Protein AF-A0A1G7S0C0-F1 (afdb_monomer_lite)

Foldseek 3Di:
DDDDPDDPDPPPPPCDPVNVCVVVVNPPPPDPDPPPPPCPPPPPDPDDPDDDDDDDDDDDDDDDDWPPPDDPDDDIDDDDDDDDDDDDDDDDD

Organism: NCBI:txid60549

Secondary structure (DSSP, 8-state):
----------------HHHHHHHTT---TTS----PPPGGG-----S-------------------STT-SS---------------------

Radius of gyration: 49.3 Å; chains: 1; bounding box: 76×21×149 Å

Sequence (93 aa):
MNTLMITDLPITEELDRKTMRAVHGGLTAGAPMPQLPSLSQFKFGDGTTVSASQLINQGLSIDNVNGMDTAFATGVSSTITPHQSANNSITLI

Structure (mmCIF, N/CA/C/O backbone):
data_AF-A0A1G7S0C0-F1
#
_entry.id   AF-A0A1G7S0C0-F1
#
loop_
_atom_site.group_PDB
_atom_site.id
_atom_site.type_symbol
_atom_site.label_atom_id
_atom_site.label_alt_id
_atom_site.label_comp_id
_atom_site.label_asym_id
_atom_site.label_entity_id
_atom_site.label_seq_id
_atom_site.pdbx_PDB_ins_code
_atom_site.Cartn_x
_atom_site.Cartn_y
_atom_site.Cartn_z
_atom_site.occupancy
_atom_site.B_iso_or_equiv
_atom_site.auth_seq_id
_atom_site.auth_comp_id
_atom_site.auth_asym_id
_atom_site.auth_atom_id
_atom_site.pdbx_PDB_model_num
ATOM 1 N N . MET A 1 1 ? 40.160 1.691 -116.004 1.00 44.03 1 MET A N 1
ATOM 2 C CA . MET A 1 1 ? 40.330 1.071 -114.673 1.00 44.03 1 MET A CA 1
ATOM 3 C C . MET A 1 1 ? 41.173 2.011 -113.835 1.00 44.03 1 MET A C 1
ATOM 5 O O . MET A 1 1 ? 42.326 2.204 -114.187 1.00 44.03 1 MET A O 1
ATOM 9 N N . ASN A 1 2 ? 40.606 2.616 -112.790 1.00 53.44 2 ASN A N 1
ATOM 10 C CA . ASN A 1 2 ? 41.391 3.341 -111.791 1.00 53.44 2 ASN A CA 1
ATOM 11 C C . ASN A 1 2 ? 41.552 2.431 -110.576 1.00 53.44 2 ASN A C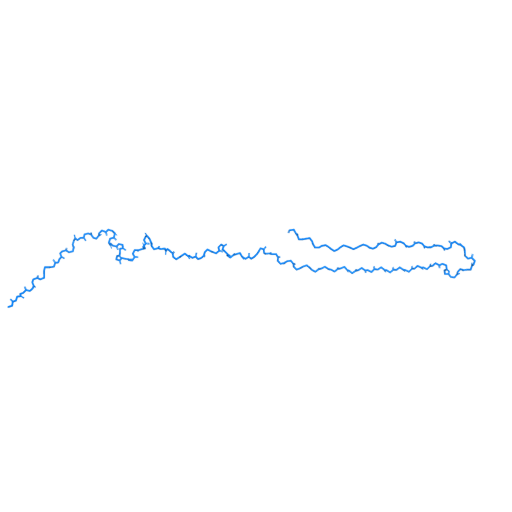 1
ATOM 13 O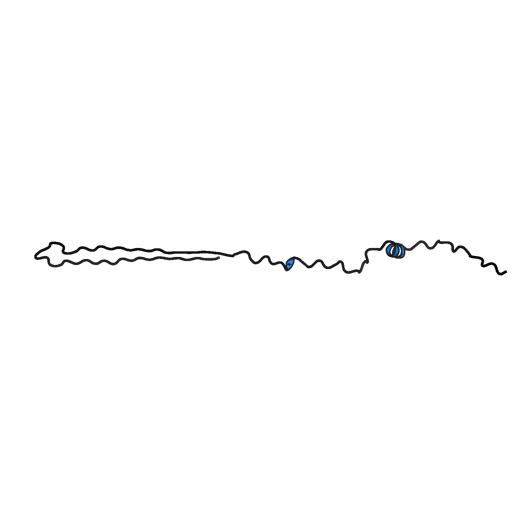 O . ASN A 1 2 ? 40.570 2.104 -109.913 1.00 53.44 2 ASN A O 1
ATOM 17 N N . THR A 1 3 ? 42.782 1.999 -110.328 1.00 60.19 3 THR A N 1
ATOM 18 C CA . THR A 1 3 ? 43.154 1.255 -109.126 1.00 60.19 3 THR A CA 1
ATOM 19 C C . THR A 1 3 ? 43.125 2.206 -107.934 1.00 60.19 3 THR A C 1
ATOM 21 O O . THR A 1 3 ? 43.837 3.208 -107.923 1.00 60.19 3 THR A O 1
ATOM 24 N N . LEU A 1 4 ? 42.300 1.898 -106.932 1.00 62.53 4 LEU A N 1
ATOM 25 C CA . LEU A 1 4 ? 42.369 2.529 -105.616 1.00 62.53 4 LEU A CA 1
ATOM 26 C C . LEU A 1 4 ? 43.584 1.945 -104.894 1.00 62.53 4 LEU A C 1
ATOM 28 O O . LEU A 1 4 ? 43.572 0.788 -104.481 1.00 62.53 4 LEU A O 1
ATOM 32 N N . MET A 1 5 ? 44.653 2.727 -104.786 1.00 66.62 5 MET A N 1
ATOM 33 C CA . MET A 1 5 ? 45.802 2.362 -103.967 1.00 66.62 5 MET A CA 1
ATOM 34 C C . MET A 1 5 ? 45.446 2.653 -102.509 1.00 66.62 5 MET A C 1
ATOM 36 O O . MET A 1 5 ? 45.434 3.806 -102.087 1.00 66.62 5 MET A O 1
ATOM 40 N N . ILE A 1 6 ? 45.099 1.610 -101.754 1.00 66.06 6 ILE A N 1
ATOM 41 C CA . ILE A 1 6 ? 44.920 1.720 -100.307 1.00 66.06 6 ILE A CA 1
ATOM 42 C C . ILE A 1 6 ? 46.324 1.734 -99.706 1.00 66.06 6 ILE A C 1
ATOM 44 O O . ILE A 1 6 ? 47.004 0.712 -99.665 1.00 66.06 6 ILE A O 1
ATOM 48 N N . THR A 1 7 ? 46.787 2.913 -99.304 1.00 62.38 7 THR A N 1
ATOM 49 C CA . THR A 1 7 ? 47.954 3.032 -98.435 1.00 62.38 7 THR A CA 1
ATOM 50 C C . THR A 1 7 ? 47.557 2.504 -97.067 1.00 62.38 7 THR A C 1
ATOM 52 O O . THR A 1 7 ? 46.679 3.078 -96.424 1.00 62.38 7 THR A O 1
ATOM 55 N N . ASP A 1 8 ? 48.176 1.407 -96.646 1.00 61.12 8 ASP A N 1
ATOM 56 C CA . ASP A 1 8 ? 48.043 0.917 -95.280 1.00 61.12 8 ASP A CA 1
ATOM 57 C C . ASP A 1 8 ? 48.593 2.010 -94.354 1.00 61.12 8 ASP A C 1
ATOM 59 O O . ASP A 1 8 ? 49.748 2.426 -94.484 1.00 61.12 8 ASP A O 1
ATOM 63 N N . LEU A 1 9 ? 47.730 2.577 -93.511 1.00 61.66 9 LEU A N 1
ATOM 64 C CA . LEU A 1 9 ? 48.113 3.665 -92.619 1.00 61.66 9 LEU A CA 1
ATOM 65 C C . LEU A 1 9 ? 49.022 3.054 -91.542 1.00 61.66 9 LEU A C 1
ATOM 67 O O . LEU A 1 9 ? 48.549 2.177 -90.816 1.00 61.66 9 LEU A O 1
ATOM 71 N N . PRO A 1 10 ? 50.306 3.448 -91.417 1.00 59.34 10 PRO A N 1
ATOM 72 C CA . PRO A 1 10 ? 51.160 2.879 -90.387 1.00 59.34 10 PRO A CA 1
ATOM 73 C C . PRO A 1 10 ? 50.584 3.262 -89.022 1.00 59.34 10 PRO A C 1
ATOM 75 O O . PRO A 1 10 ? 50.615 4.425 -88.618 1.00 59.34 10 PRO A O 1
ATOM 78 N N . ILE A 1 11 ? 50.020 2.275 -88.323 1.00 60.12 11 ILE A N 1
ATOM 79 C CA . ILE A 1 11 ? 49.599 2.393 -86.927 1.00 60.12 11 ILE A CA 1
ATOM 80 C C . ILE A 1 11 ? 50.876 2.503 -86.095 1.00 60.12 11 ILE A C 1
ATOM 82 O O . ILE A 1 11 ? 51.419 1.515 -85.608 1.00 60.12 11 ILE A O 1
ATOM 86 N N . THR A 1 12 ? 51.388 3.720 -85.974 1.00 57.91 12 THR A N 1
ATOM 87 C CA . THR A 1 12 ? 52.434 4.083 -85.014 1.00 57.91 12 THR A CA 1
ATOM 88 C C . THR A 1 12 ? 52.119 5.434 -84.381 1.00 57.91 12 THR A C 1
ATOM 90 O O . THR A 1 12 ? 53.002 6.265 -84.201 1.00 57.91 12 THR A O 1
ATOM 93 N N . GLU A 1 13 ? 50.854 5.673 -84.037 1.00 61.53 13 GLU A N 1
ATOM 94 C CA . GLU A 1 13 ? 50.580 6.532 -82.890 1.00 61.53 13 GLU A CA 1
ATOM 95 C C . GLU A 1 13 ? 50.693 5.636 -81.660 1.00 61.53 13 GLU A C 1
ATOM 97 O O . GLU A 1 13 ? 49.880 4.729 -81.465 1.00 61.53 13 GLU A O 1
ATOM 102 N N . GLU A 1 14 ? 51.738 5.844 -80.852 1.00 61.81 14 GLU A N 1
ATOM 103 C CA . GLU A 1 14 ? 51.713 5.391 -79.465 1.00 61.81 14 GLU A CA 1
ATOM 104 C C . GLU A 1 14 ? 50.403 5.905 -78.874 1.00 61.81 14 GLU A C 1
ATOM 106 O O . GLU A 1 14 ? 50.226 7.114 -78.706 1.00 61.81 14 GLU A O 1
ATOM 111 N N . LEU A 1 15 ? 49.445 5.006 -78.630 1.00 63.59 15 LEU A N 1
ATOM 112 C CA . LEU A 1 15 ? 48.217 5.411 -77.974 1.00 63.59 15 LEU A CA 1
ATOM 113 C C . LEU A 1 15 ? 48.604 5.980 -76.609 1.00 63.59 15 LEU A C 1
ATOM 115 O O . LEU A 1 15 ? 49.013 5.243 -75.708 1.00 63.59 15 LEU A O 1
ATOM 119 N N . ASP A 1 16 ? 48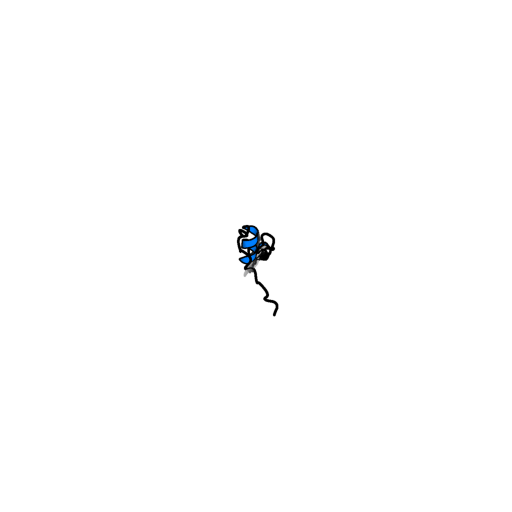.468 7.300 -76.471 1.00 71.75 16 ASP A N 1
ATOM 120 C CA . ASP A 1 16 ? 48.613 7.997 -75.203 1.00 71.75 16 ASP A CA 1
ATOM 121 C C . ASP A 1 16 ? 47.800 7.252 -74.135 1.00 71.75 16 ASP A C 1
ATOM 123 O O . ASP A 1 16 ? 46.680 6.779 -74.357 1.00 71.75 16 ASP A O 1
ATOM 127 N N . ARG A 1 17 ? 48.349 7.136 -72.927 1.00 67.88 17 ARG A N 1
ATOM 128 C CA . ARG A 1 17 ? 47.718 6.418 -71.812 1.00 67.88 17 ARG A CA 1
ATOM 129 C C . ARG A 1 17 ? 46.267 6.866 -71.601 1.00 67.88 17 ARG A C 1
ATOM 131 O O . ARG A 1 17 ? 45.427 6.083 -71.155 1.00 67.88 17 ARG A O 1
ATOM 138 N N . LYS A 1 18 ? 45.962 8.126 -71.919 1.00 67.38 18 LYS A N 1
ATOM 139 C CA . LYS A 1 18 ? 44.614 8.695 -71.871 1.00 67.38 18 LYS A CA 1
ATOM 140 C C . LYS A 1 18 ? 43.647 8.057 -72.874 1.00 67.38 18 LYS A C 1
ATOM 142 O O . LYS A 1 18 ? 42.507 7.790 -72.497 1.00 67.38 18 LYS A O 1
ATOM 147 N N . THR A 1 19 ? 44.074 7.785 -74.104 1.00 68.75 19 THR A N 1
ATOM 148 C CA . THR A 1 19 ? 43.227 7.160 -75.132 1.00 68.75 19 THR A CA 1
ATOM 149 C C . THR A 1 19 ? 43.047 5.665 -74.870 1.00 68.75 19 THR A C 1
ATOM 151 O O . THR A 1 19 ? 41.923 5.175 -74.966 1.00 68.75 19 THR A O 1
ATOM 154 N N . MET A 1 20 ? 44.074 4.961 -74.374 1.00 70.94 20 MET A N 1
ATOM 155 C CA . MET A 1 20 ? 43.937 3.561 -73.919 1.00 70.94 20 MET A CA 1
ATOM 156 C C . MET A 1 20 ? 42.911 3.397 -72.784 1.00 70.94 20 MET A C 1
ATOM 158 O O . MET A 1 20 ? 42.167 2.416 -72.744 1.00 70.94 20 MET A O 1
ATOM 162 N N . ARG A 1 21 ? 42.817 4.375 -71.869 1.00 66.44 21 ARG A N 1
ATOM 163 C CA . ARG A 1 21 ? 41.790 4.370 -70.810 1.00 66.44 21 ARG A CA 1
ATOM 164 C C . ARG A 1 21 ? 40.372 4.496 -71.366 1.00 66.44 21 ARG A C 1
ATOM 166 O O . ARG A 1 21 ? 39.462 3.945 -70.760 1.00 66.44 21 ARG A O 1
ATOM 173 N N . ALA A 1 22 ? 40.165 5.188 -72.484 1.00 65.81 22 ALA A N 1
ATOM 174 C CA . ALA A 1 22 ? 38.840 5.303 -73.092 1.00 65.81 22 ALA A CA 1
ATOM 175 C C . ALA A 1 22 ? 38.371 3.970 -73.703 1.00 65.81 22 ALA A C 1
ATOM 177 O O . ALA A 1 22 ? 37.202 3.617 -73.572 1.00 65.81 22 ALA A O 1
ATOM 178 N N . VAL A 1 23 ? 39.288 3.206 -74.307 1.00 66.31 23 VAL A N 1
ATOM 179 C CA . VAL A 1 23 ? 38.979 1.923 -74.961 1.00 66.31 23 VAL A CA 1
ATOM 180 C C . VAL A 1 23 ? 38.639 0.826 -73.946 1.00 66.31 23 VAL A C 1
ATOM 182 O O . VAL A 1 23 ? 37.699 0.067 -74.156 1.00 66.31 23 VAL A O 1
ATOM 185 N N . HIS A 1 24 ? 39.348 0.756 -72.815 1.00 62.81 24 HIS A N 1
ATOM 186 C CA . HIS A 1 24 ? 39.121 -0.279 -71.794 1.00 62.81 24 HIS A CA 1
ATOM 187 C C . HIS A 1 24 ? 38.002 0.047 -70.790 1.00 62.81 24 HIS A C 1
ATOM 189 O O . HIS A 1 24 ? 37.963 -0.537 -69.709 1.00 62.81 24 HIS A O 1
ATOM 195 N N . GLY A 1 25 ? 37.094 0.977 -71.113 1.00 60.72 25 GLY A N 1
ATOM 196 C CA . GLY A 1 25 ? 36.022 1.366 -70.193 1.00 60.72 25 GLY A CA 1
ATOM 197 C C . GLY A 1 25 ? 36.593 1.933 -68.897 1.00 60.72 25 GLY A C 1
ATOM 198 O O . GLY A 1 25 ? 36.222 1.510 -67.802 1.00 60.72 25 GLY A O 1
ATOM 199 N N . GLY A 1 26 ? 37.565 2.841 -69.023 1.00 59.41 26 GLY A N 1
ATOM 200 C CA . GLY A 1 26 ? 38.200 3.490 -67.893 1.00 59.41 26 GLY A CA 1
ATOM 201 C C . GLY A 1 26 ? 37.131 4.011 -66.954 1.00 59.41 26 GLY A C 1
ATOM 202 O O . GLY A 1 26 ? 36.257 4.756 -67.391 1.00 59.41 26 GLY A O 1
ATOM 203 N N . LEU A 1 27 ? 37.227 3.601 -65.684 1.00 59.53 27 LEU A N 1
ATOM 204 C CA . LEU A 1 27 ? 36.509 4.199 -64.565 1.00 59.53 27 LEU A CA 1
ATOM 205 C C . LEU A 1 27 ? 36.527 5.702 -64.795 1.00 59.53 27 LEU A C 1
ATOM 207 O O . LEU A 1 27 ? 37.568 6.353 -64.664 1.00 59.53 27 LEU A O 1
ATOM 211 N N . THR A 1 28 ? 35.397 6.208 -65.264 1.00 55.47 28 THR A N 1
ATOM 212 C CA . THR A 1 28 ? 35.142 7.610 -65.529 1.00 55.47 28 THR A CA 1
ATOM 213 C C . THR A 1 28 ? 35.530 8.332 -64.256 1.00 55.47 28 THR A C 1
ATOM 215 O O . THR A 1 28 ? 34.824 8.232 -63.253 1.00 55.47 28 THR A O 1
ATOM 218 N N . ALA A 1 29 ? 36.689 8.991 -64.274 1.00 53.31 29 ALA A N 1
ATOM 219 C CA . ALA A 1 29 ? 37.222 9.792 -63.180 1.00 53.31 29 ALA A CA 1
ATOM 220 C C . ALA A 1 29 ? 36.378 11.071 -63.047 1.00 53.31 29 ALA A C 1
ATOM 222 O O . ALA A 1 29 ? 36.859 12.177 -63.268 1.00 53.31 29 ALA A O 1
ATOM 223 N N . GLY A 1 30 ? 35.080 10.884 -62.813 1.00 55.00 30 GLY A N 1
ATOM 224 C CA . GLY A 1 30 ? 34.039 11.883 -62.990 1.00 55.00 30 GLY A CA 1
ATOM 225 C C . GLY A 1 30 ? 32.619 11.326 -63.135 1.00 55.00 30 GLY A C 1
ATOM 226 O O . GLY A 1 30 ? 31.694 12.127 -63.068 1.00 55.00 30 GLY A O 1
ATOM 227 N N . ALA A 1 31 ? 32.392 10.008 -63.289 1.00 54.59 31 ALA A N 1
ATOM 228 C CA . ALA A 1 31 ? 31.027 9.518 -63.080 1.00 54.59 31 ALA A CA 1
ATOM 229 C C . ALA A 1 31 ? 30.761 9.471 -61.580 1.00 54.59 31 ALA A C 1
ATOM 231 O O . ALA A 1 31 ? 31.601 8.956 -60.831 1.00 54.59 31 ALA A O 1
ATOM 232 N N . PRO A 1 32 ? 29.610 9.984 -61.128 1.00 56.50 32 PRO A N 1
ATOM 233 C CA . PRO A 1 32 ? 29.212 9.794 -59.754 1.00 56.50 32 PRO A CA 1
ATOM 234 C C . PRO A 1 32 ? 29.111 8.287 -59.519 1.00 56.50 32 PRO A C 1
ATOM 236 O O . PRO A 1 32 ? 28.306 7.601 -60.148 1.00 56.50 32 PRO A O 1
ATOM 239 N N . MET A 1 33 ? 29.945 7.770 -58.614 1.00 61.69 33 MET A N 1
ATOM 240 C CA . MET A 1 33 ? 29.683 6.488 -57.963 1.00 61.69 33 MET A CA 1
ATOM 241 C C . MET A 1 33 ? 28.201 6.495 -57.569 1.00 61.69 33 MET A C 1
ATOM 243 O O . MET A 1 33 ? 27.760 7.524 -57.042 1.00 61.69 33 MET A O 1
ATOM 247 N N . PRO A 1 34 ? 27.405 5.444 -57.837 1.00 58.97 34 PRO A N 1
ATOM 248 C CA . PRO A 1 34 ? 26.025 5.426 -57.379 1.00 58.97 34 PRO A CA 1
ATOM 249 C C . PRO A 1 34 ? 26.051 5.684 -55.876 1.00 58.97 34 PRO A C 1
ATOM 251 O O . PRO A 1 34 ? 26.693 4.955 -55.119 1.00 58.97 34 PRO A O 1
ATOM 254 N N . GLN A 1 35 ? 25.459 6.811 -55.482 1.00 61.34 35 GLN A N 1
ATOM 255 C CA . GLN A 1 35 ? 25.426 7.261 -54.102 1.00 61.34 35 GLN A CA 1
ATOM 256 C C . GLN A 1 35 ? 24.556 6.241 -53.373 1.00 61.34 35 GLN A C 1
ATOM 258 O O . GLN A 1 35 ? 23.329 6.310 -53.442 1.00 61.34 35 GLN A O 1
ATOM 263 N N . LEU A 1 36 ? 25.178 5.226 -52.769 1.00 61.09 36 LEU A N 1
ATOM 264 C CA . LEU A 1 36 ? 24.447 4.274 -51.950 1.00 61.09 36 LEU A CA 1
ATOM 265 C C . LEU A 1 36 ? 23.789 5.103 -50.840 1.00 61.09 36 LEU A C 1
ATOM 267 O O . LEU A 1 36 ? 24.503 5.866 -50.178 1.00 61.09 36 LEU A O 1
ATOM 271 N N . PRO A 1 37 ? 22.455 5.041 -50.672 1.00 63.03 37 PRO A N 1
ATOM 272 C CA . PRO A 1 37 ? 21.789 5.852 -49.671 1.00 63.03 37 PRO A CA 1
ATOM 273 C C . PRO A 1 37 ? 22.434 5.573 -48.318 1.00 63.03 37 PRO A C 1
ATOM 275 O O . PRO A 1 37 ? 22.600 4.420 -47.915 1.00 63.03 37 PRO A O 1
ATOM 278 N N . SER A 1 38 ? 22.853 6.644 -47.646 1.00 63.25 38 SER A N 1
ATOM 279 C CA . SER A 1 38 ? 23.466 6.533 -46.332 1.00 63.25 38 SER A CA 1
ATOM 280 C C . SER A 1 38 ? 22.481 5.862 -45.382 1.00 63.25 38 SER A C 1
ATOM 282 O O . SER A 1 38 ? 21.407 6.401 -45.103 1.00 63.25 38 SER A O 1
ATOM 284 N N . LEU A 1 39 ? 22.867 4.708 -44.833 1.00 60.91 39 LEU A N 1
ATOM 285 C CA . LEU A 1 39 ? 22.089 4.021 -43.802 1.00 60.91 39 LEU A CA 1
ATOM 286 C C . LEU A 1 39 ? 22.009 4.825 -42.493 1.00 60.91 39 LEU A C 1
ATOM 288 O O . LEU A 1 39 ? 21.273 4.445 -41.591 1.00 60.91 39 LEU A O 1
ATOM 292 N N . SER A 1 40 ? 22.703 5.966 -42.395 1.00 61.44 40 SER A N 1
ATOM 293 C CA . SER A 1 40 ? 22.644 6.876 -41.245 1.00 61.44 40 SER A CA 1
ATOM 294 C C . SER A 1 40 ? 21.249 7.453 -40.971 1.00 61.44 40 SER A C 1
ATOM 296 O O . SER A 1 40 ? 21.041 8.047 -39.918 1.00 61.44 40 SER A O 1
ATOM 298 N N . GLN A 1 41 ? 20.306 7.321 -41.911 1.00 56.12 41 GLN A N 1
ATOM 299 C CA . GLN A 1 41 ? 18.909 7.736 -41.742 1.00 56.12 41 GLN A CA 1
ATOM 300 C C . GLN A 1 41 ? 18.019 6.626 -41.165 1.00 56.12 41 GLN A C 1
ATOM 302 O O . GLN A 1 41 ? 16.917 6.917 -40.699 1.00 56.12 41 GLN A O 1
ATOM 307 N N . PHE A 1 42 ? 18.484 5.371 -41.140 1.00 56.16 42 PHE A N 1
ATOM 308 C CA . PHE A 1 42 ? 17.802 4.306 -40.412 1.00 56.16 42 PHE A CA 1
ATOM 309 C C . PHE A 1 42 ? 18.100 4.457 -38.924 1.00 56.16 42 PHE A C 1
ATOM 311 O O . PHE A 1 42 ? 18.943 3.772 -38.346 1.00 56.16 42 PHE A O 1
ATOM 318 N N . LYS A 1 43 ? 17.373 5.372 -38.285 1.00 60.44 43 LYS A N 1
ATOM 319 C CA . LYS A 1 43 ? 17.151 5.285 -36.850 1.00 60.44 43 LYS A CA 1
ATOM 320 C C . LYS A 1 43 ? 16.250 4.077 -36.615 1.00 60.44 43 LYS A C 1
ATOM 322 O O . LYS A 1 43 ? 15.031 4.176 -36.738 1.00 60.44 43 LYS A O 1
ATOM 327 N N . PHE A 1 44 ? 16.837 2.926 -36.292 1.00 59.62 44 PHE A N 1
ATOM 328 C CA . PHE A 1 44 ? 16.112 1.965 -35.467 1.00 59.62 44 PHE A CA 1
ATOM 329 C C . PHE A 1 44 ? 15.776 2.743 -34.199 1.00 59.62 44 PHE A C 1
ATOM 331 O O . PHE A 1 44 ? 16.694 3.241 -33.552 1.00 59.62 44 PHE A O 1
ATOM 338 N N . GLY A 1 45 ? 14.483 3.013 -33.988 1.00 58.53 45 GLY A N 1
ATOM 339 C CA . GLY A 1 45 ? 14.016 3.948 -32.967 1.00 58.53 45 GLY A CA 1
ATOM 340 C C . GLY A 1 45 ? 14.682 3.689 -31.621 1.00 58.53 45 GLY A C 1
ATOM 341 O O . GLY A 1 45 ? 15.129 2.575 -31.367 1.00 58.53 45 GLY A O 1
ATOM 342 N N . ASP A 1 46 ? 14.725 4.718 -30.779 1.00 58.75 46 ASP A N 1
ATOM 343 C CA . ASP A 1 46 ? 15.541 4.839 -29.561 1.00 58.75 46 ASP A CA 1
ATOM 344 C C . ASP A 1 46 ? 15.291 3.759 -28.470 1.00 58.75 46 ASP A C 1
ATOM 346 O O . ASP A 1 46 ? 15.764 3.873 -27.345 1.00 58.75 46 ASP A O 1
ATOM 350 N N . GLY A 1 47 ? 14.588 2.674 -28.800 1.00 63.12 47 GLY A N 1
ATOM 351 C CA . GLY A 1 47 ? 14.823 1.368 -28.205 1.00 63.12 47 GLY A CA 1
ATOM 352 C C . GLY A 1 47 ? 14.279 1.197 -26.801 1.00 63.12 47 GLY A C 1
ATOM 353 O O . GLY A 1 47 ? 14.858 0.431 -26.042 1.00 63.12 47 GLY A O 1
ATOM 354 N N . THR A 1 48 ? 13.183 1.862 -26.434 1.00 63.69 48 THR A N 1
ATOM 355 C CA . THR A 1 48 ? 12.583 1.677 -25.105 1.00 63.69 48 THR A CA 1
ATOM 356 C C . THR A 1 48 ? 11.057 1.637 -25.157 1.00 63.69 48 THR A C 1
ATOM 358 O O . THR A 1 48 ? 10.350 2.548 -24.735 1.00 63.69 48 THR A O 1
ATOM 361 N N . THR A 1 49 ? 10.495 0.529 -25.644 1.00 66.31 49 THR A N 1
ATOM 362 C CA . THR A 1 49 ? 9.102 0.202 -25.310 1.00 66.31 49 THR A CA 1
ATOM 363 C C . THR A 1 49 ? 9.075 -0.351 -23.888 1.00 66.31 49 THR A C 1
ATOM 365 O O . THR A 1 49 ? 9.396 -1.518 -23.672 1.00 66.31 49 THR A O 1
ATOM 368 N N . VAL A 1 50 ? 8.717 0.482 -22.907 1.00 69.94 50 VAL A N 1
ATOM 369 C CA . VAL A 1 50 ? 8.542 0.031 -21.520 1.00 69.94 50 VAL A CA 1
ATOM 370 C C . VAL A 1 50 ? 7.072 -0.276 -21.267 1.00 69.94 50 VAL A C 1
ATOM 372 O O . VAL A 1 50 ? 6.262 0.609 -21.002 1.00 69.94 50 VAL A O 1
ATOM 375 N N . SER A 1 51 ? 6.720 -1.556 -21.356 1.00 74.75 51 SER A N 1
ATOM 376 C CA . SER A 1 51 ? 5.428 -2.060 -20.897 1.00 74.75 51 SER A CA 1
ATOM 377 C C . SER A 1 51 ? 5.522 -2.377 -19.408 1.00 74.75 51 SER A C 1
ATOM 379 O O . SER A 1 51 ? 6.014 -3.434 -19.023 1.00 74.75 51 SER A O 1
ATOM 381 N N . ALA A 1 52 ? 5.065 -1.457 -18.564 1.00 73.31 52 ALA A N 1
ATOM 382 C CA . ALA A 1 52 ? 5.015 -1.653 -17.122 1.00 73.31 52 ALA A CA 1
ATOM 383 C C . ALA A 1 52 ? 3.554 -1.656 -16.658 1.00 73.31 52 ALA A C 1
ATOM 385 O O . ALA A 1 52 ? 2.837 -0.668 -16.791 1.00 73.31 52 ALA A O 1
ATOM 386 N N . SER A 1 53 ? 3.109 -2.797 -16.135 1.00 80.56 53 SER A N 1
ATOM 387 C CA . SER A 1 53 ? 1.835 -2.919 -15.430 1.00 80.56 53 SER A CA 1
ATOM 388 C C . SER A 1 53 ? 2.134 -2.876 -13.946 1.00 80.56 53 SER A C 1
ATOM 390 O O . SER A 1 53 ? 2.977 -3.639 -13.473 1.00 80.56 53 SER A O 1
ATOM 392 N N . GLN A 1 54 ? 1.443 -2.021 -13.202 1.00 81.44 54 GLN A N 1
ATOM 393 C CA . GLN A 1 54 ? 1.511 -2.079 -11.757 1.00 81.44 54 GLN A CA 1
ATOM 394 C C . GLN A 1 54 ? 0.111 -2.128 -11.150 1.00 81.44 54 GLN A C 1
ATOM 396 O O . GLN A 1 54 ? -0.771 -1.351 -11.505 1.00 81.44 54 GLN A O 1
ATOM 401 N N . LEU A 1 55 ? -0.070 -3.036 -10.194 1.00 88.44 55 LEU A N 1
ATOM 402 C CA . LEU A 1 55 ? -1.309 -3.215 -9.449 1.00 88.44 55 LEU A CA 1
ATOM 403 C C . LEU A 1 55 ? -0.998 -3.124 -7.957 1.00 88.44 55 LEU A C 1
ATOM 405 O O . LEU A 1 55 ? -0.095 -3.804 -7.476 1.00 88.44 55 LEU A O 1
ATOM 409 N N . ILE A 1 56 ? -1.771 -2.320 -7.232 1.00 89.06 56 ILE A N 1
ATOM 410 C CA . ILE A 1 56 ? -1.812 -2.367 -5.771 1.00 89.06 56 ILE A CA 1
ATOM 411 C C . ILE A 1 56 ? -3.132 -2.994 -5.370 1.00 89.06 56 ILE A C 1
ATOM 413 O O . ILE A 1 56 ? -4.191 -2.482 -5.721 1.00 89.06 56 ILE A O 1
ATOM 417 N N . ASN A 1 57 ? -3.053 -4.080 -4.606 1.00 91.44 57 ASN A N 1
ATOM 418 C CA . ASN A 1 57 ? -4.207 -4.671 -3.952 1.00 91.44 57 ASN A CA 1
ATOM 419 C C . ASN A 1 57 ? -4.022 -4.560 -2.439 1.00 91.44 57 ASN A C 1
ATOM 421 O O . ASN A 1 57 ? -3.180 -5.246 -1.860 1.00 91.44 57 ASN A O 1
ATOM 425 N N . GLN A 1 58 ? -4.775 -3.660 -1.816 1.00 91.75 58 GLN A N 1
ATOM 426 C CA . GLN A 1 58 ? -4.713 -3.400 -0.387 1.00 91.75 58 GLN A CA 1
ATOM 427 C C . GLN A 1 58 ? -6.037 -3.770 0.270 1.00 91.75 58 GLN A C 1
ATOM 429 O O . GLN A 1 58 ? -7.102 -3.376 -0.193 1.00 91.75 58 GLN A O 1
ATOM 434 N N . GLY A 1 59 ? -5.950 -4.536 1.356 1.00 93.56 59 GLY A N 1
ATOM 435 C CA . GLY A 1 59 ? -7.080 -4.881 2.208 1.00 93.56 59 GLY A CA 1
ATOM 436 C C . GLY A 1 59 ? -6.750 -4.570 3.661 1.00 93.56 59 GLY A C 1
ATOM 437 O O . GLY A 1 59 ? -5.608 -4.743 4.089 1.00 93.56 59 GLY A O 1
ATOM 438 N N . LEU A 1 60 ? -7.748 -4.099 4.400 1.00 93.69 60 LEU A N 1
ATOM 439 C CA . LEU A 1 60 ? -7.677 -3.848 5.832 1.00 93.69 60 LEU A CA 1
ATOM 440 C C . LEU A 1 60 ? -8.997 -4.317 6.446 1.00 93.69 60 LEU A C 1
ATOM 442 O O . LEU A 1 60 ? -10.056 -3.811 6.085 1.00 93.69 60 LEU A O 1
ATOM 446 N N . SER A 1 61 ? -8.925 -5.286 7.357 1.00 95.19 61 SER A N 1
ATOM 447 C CA . SER A 1 61 ? -10.069 -5.760 8.138 1.00 95.19 61 SER A CA 1
ATOM 448 C C . SER A 1 61 ? -9.800 -5.479 9.604 1.00 95.19 61 SER A C 1
ATOM 450 O O . SER A 1 61 ? -8.716 -5.794 10.098 1.00 95.19 61 SER A O 1
ATOM 452 N N . ILE A 1 62 ? -10.762 -4.859 10.283 1.00 93.94 62 ILE A N 1
ATOM 453 C CA . ILE A 1 62 ? -10.650 -4.500 11.694 1.00 93.94 62 ILE A CA 1
ATOM 454 C C . ILE A 1 62 ? -11.935 -4.906 12.393 1.00 93.94 62 ILE A C 1
ATOM 456 O O . ILE A 1 62 ? -12.983 -4.303 12.169 1.00 93.94 62 ILE A O 1
ATOM 460 N N . ASP A 1 63 ? -11.809 -5.874 13.292 1.00 94.50 63 ASP A N 1
ATOM 461 C CA . ASP A 1 63 ? -12.880 -6.299 14.179 1.00 94.50 63 ASP A CA 1
ATOM 462 C C . ASP A 1 63 ? -12.639 -5.702 15.565 1.00 94.50 63 ASP A C 1
ATOM 464 O O . ASP A 1 63 ? -11.637 -5.986 16.223 1.00 94.50 63 ASP A O 1
ATOM 468 N N . ASN A 1 64 ? -13.551 -4.830 15.992 1.00 91.06 64 ASN A N 1
ATOM 469 C CA . ASN A 1 64 ? -13.450 -4.097 17.248 1.00 91.06 64 ASN A CA 1
ATOM 470 C C . ASN A 1 64 ? -14.631 -4.422 18.156 1.00 91.06 64 ASN A C 1
ATOM 472 O O . ASN A 1 64 ? -15.725 -3.885 17.981 1.00 91.06 64 ASN A O 1
ATOM 476 N N . VAL A 1 65 ? -14.405 -5.291 19.135 1.00 91.19 65 VAL A N 1
ATOM 477 C CA . VAL A 1 65 ? -15.450 -5.761 20.045 1.00 91.19 65 VAL A CA 1
ATOM 478 C C . VAL A 1 65 ? -15.240 -5.129 21.416 1.00 91.19 65 VAL A C 1
ATOM 480 O O . VAL A 1 65 ? -14.342 -5.525 22.153 1.00 91.19 65 VAL A O 1
ATOM 483 N N . ASN A 1 66 ? -16.075 -4.146 21.765 1.00 89.88 66 ASN A N 1
ATOM 484 C CA . ASN A 1 66 ? -16.032 -3.473 23.067 1.00 89.88 66 ASN A CA 1
ATOM 485 C C . ASN A 1 66 ? -17.361 -3.607 23.790 1.00 89.88 66 ASN A C 1
ATOM 487 O O . ASN A 1 66 ? -18.416 -3.522 23.170 1.00 89.88 66 ASN A O 1
ATOM 491 N N . GLY A 1 67 ? -17.301 -3.762 25.113 1.00 87.69 67 GLY A N 1
ATOM 492 C CA . GLY A 1 67 ? -18.503 -3.831 25.944 1.00 87.69 67 GLY A CA 1
ATOM 493 C C . GLY A 1 67 ? -19.366 -5.072 25.692 1.00 87.69 67 GLY A C 1
ATOM 494 O O . GLY A 1 67 ? -20.570 -5.023 25.912 1.00 87.69 67 GLY A O 1
ATOM 495 N N . MET A 1 68 ? -18.773 -6.169 25.213 1.00 90.38 68 MET A N 1
ATOM 496 C CA . MET A 1 68 ? -19.484 -7.437 25.047 1.00 90.38 68 MET A CA 1
ATOM 497 C C . MET A 1 68 ? -19.724 -8.090 26.412 1.00 90.38 68 MET A C 1
ATOM 499 O O . MET A 1 68 ? -18.811 -8.161 27.233 1.00 90.38 68 MET A O 1
ATOM 503 N N . ASP A 1 69 ? -20.960 -8.539 26.636 1.00 87.88 69 ASP A N 1
ATOM 504 C CA . ASP A 1 69 ? -21.430 -9.225 27.847 1.00 87.88 69 ASP A CA 1
ATOM 505 C C . ASP A 1 69 ? -21.191 -8.477 29.173 1.00 87.88 69 ASP A C 1
ATOM 507 O O . ASP A 1 69 ? -21.032 -9.092 30.229 1.00 87.88 69 ASP A O 1
ATOM 511 N N . THR A 1 70 ? -21.196 -7.139 29.161 1.00 88.06 70 THR A N 1
ATOM 512 C CA . THR A 1 70 ? -21.002 -6.339 30.380 1.00 88.06 70 THR A CA 1
ATOM 513 C C . THR A 1 70 ? -22.279 -5.646 30.869 1.00 88.06 70 THR A C 1
ATOM 515 O O . THR A 1 70 ? -22.906 -4.859 30.165 1.00 88.06 70 THR A O 1
ATOM 518 N N . ALA A 1 71 ? -22.640 -5.891 32.135 1.00 85.38 71 ALA A N 1
ATOM 519 C CA . ALA A 1 71 ? -23.648 -5.133 32.880 1.00 85.38 71 ALA A CA 1
ATOM 520 C C . ALA A 1 71 ? -22.963 -4.121 33.819 1.00 85.38 71 ALA A C 1
ATOM 522 O O . ALA A 1 71 ? -21.940 -4.433 34.424 1.00 85.38 71 ALA A O 1
ATOM 523 N N . PHE A 1 72 ? -23.528 -2.915 33.949 1.00 87.62 72 PHE A N 1
ATOM 524 C CA . PHE A 1 72 ? -22.984 -1.801 34.752 1.00 87.62 72 PHE A CA 1
ATOM 525 C C . PHE A 1 72 ? -21.586 -1.297 34.333 1.00 87.62 72 PHE A C 1
ATOM 527 O O . PHE A 1 72 ? -20.847 -0.758 35.156 1.00 87.62 72 PHE A O 1
ATOM 534 N N . ALA A 1 73 ? -21.216 -1.429 33.055 1.00 85.31 73 ALA A N 1
ATOM 535 C CA . ALA A 1 73 ? -19.970 -0.859 32.549 1.00 85.31 73 ALA A CA 1
ATOM 536 C C . ALA A 1 73 ? -20.082 0.663 32.352 1.00 85.31 73 ALA A C 1
ATOM 538 O O . ALA A 1 73 ? -21.033 1.168 31.759 1.00 85.31 73 ALA A O 1
ATOM 539 N N . THR A 1 74 ? -19.073 1.394 32.818 1.00 88.38 74 THR A N 1
ATOM 540 C CA . THR A 1 74 ? -18.893 2.835 32.601 1.00 88.38 74 THR A CA 1
ATOM 541 C C . THR A 1 74 ? -17.465 3.072 32.111 1.00 88.38 74 THR A C 1
ATOM 543 O O . THR A 1 74 ? -16.536 2.413 32.573 1.00 88.38 74 THR A O 1
ATOM 546 N N . GLY A 1 75 ? -17.288 3.966 31.133 1.00 88.88 75 GLY A N 1
ATOM 547 C CA . GLY A 1 75 ? -15.969 4.301 30.582 1.00 88.88 75 GLY A CA 1
ATOM 548 C C . GLY A 1 75 ? -15.417 3.341 29.519 1.00 88.88 75 GLY A C 1
ATOM 549 O O . GLY A 1 75 ? -14.215 3.354 29.263 1.00 88.88 75 GLY A O 1
ATOM 550 N N . VAL A 1 76 ? -16.254 2.523 28.871 1.00 89.38 76 VAL A N 1
ATOM 551 C CA . VAL A 1 76 ? -15.807 1.682 27.748 1.00 89.38 76 VAL A CA 1
ATOM 552 C C . VAL A 1 76 ? -15.549 2.571 26.532 1.00 89.38 76 VAL A C 1
ATOM 554 O O . VAL A 1 76 ? -16.482 3.117 25.947 1.00 89.38 76 VAL A O 1
ATOM 557 N N . SER A 1 77 ? -14.282 2.728 26.154 1.00 91.69 77 SER A N 1
ATOM 558 C CA . SER A 1 77 ? -13.889 3.450 24.945 1.00 91.69 77 SER A CA 1
ATOM 559 C C . SER A 1 77 ? -12.852 2.659 24.158 1.00 91.69 77 SER A C 1
ATOM 561 O O . SER A 1 77 ? -12.006 1.973 24.727 1.00 91.69 77 SER A O 1
ATOM 563 N N . SER A 1 78 ? -12.933 2.762 22.836 1.00 91.00 78 SER A N 1
ATOM 564 C CA . SER A 1 78 ? -11.971 2.179 21.907 1.00 91.00 78 SER A CA 1
ATOM 565 C C . SER A 1 78 ? -11.643 3.200 20.839 1.00 91.00 78 SER A C 1
ATOM 567 O O . SER A 1 78 ? -12.552 3.723 20.190 1.00 91.00 78 SER A O 1
ATOM 569 N N . THR A 1 79 ? -10.359 3.440 20.622 1.00 94.81 79 THR A N 1
ATOM 570 C CA . THR A 1 79 ? -9.886 4.329 19.566 1.00 94.81 79 THR A CA 1
ATOM 571 C C . THR A 1 79 ? -9.098 3.498 18.576 1.00 94.81 79 THR A C 1
ATOM 573 O O . THR A 1 79 ? -8.078 2.913 18.930 1.00 94.81 79 THR A O 1
ATOM 576 N N . ILE A 1 80 ? -9.573 3.447 17.334 1.00 92.69 80 ILE A N 1
ATOM 577 C CA . ILE A 1 80 ? -8.885 2.757 16.247 1.00 92.69 80 ILE A CA 1
ATOM 578 C C . ILE A 1 80 ? -8.547 3.785 15.182 1.00 92.69 80 ILE A C 1
ATOM 580 O O . ILE A 1 80 ? -9.431 4.397 14.589 1.00 92.69 80 ILE A O 1
ATOM 584 N N . THR A 1 81 ? -7.252 3.958 14.944 1.00 94.25 81 THR A N 1
ATOM 585 C CA . THR A 1 81 ? -6.706 4.889 13.953 1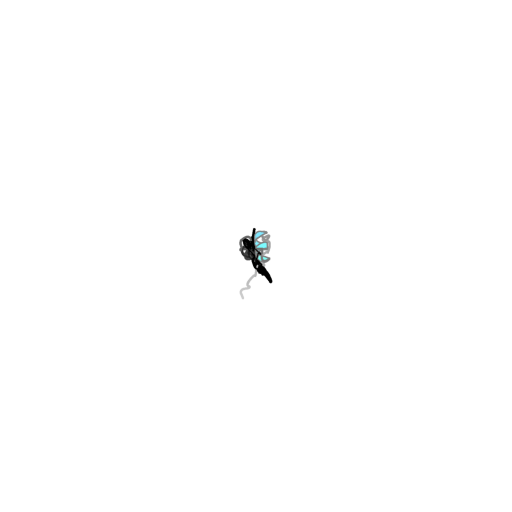.00 94.25 81 THR A CA 1
ATOM 586 C C . THR A 1 81 ? -5.836 4.116 12.967 1.00 94.25 81 THR A C 1
ATOM 588 O O . THR A 1 81 ? -4.606 4.188 13.046 1.00 94.25 81 THR A O 1
ATOM 591 N N . PRO A 1 82 ? -6.434 3.302 12.080 1.00 91.88 82 PRO A N 1
ATOM 592 C CA . PRO A 1 82 ? -5.642 2.553 11.131 1.00 91.88 82 PRO A CA 1
ATOM 593 C C . PRO A 1 82 ? -5.150 3.490 10.030 1.00 91.88 82 PRO A C 1
ATOM 595 O O . PRO A 1 82 ? -5.877 4.359 9.551 1.00 91.88 82 PRO A O 1
ATOM 598 N N . HIS A 1 83 ? -3.908 3.296 9.613 1.00 94.62 83 HIS A N 1
ATOM 599 C CA . HIS A 1 83 ? -3.317 4.032 8.509 1.00 94.62 83 HIS A CA 1
ATOM 600 C C . HIS A 1 83 ? -2.764 3.029 7.504 1.00 94.62 83 HIS A C 1
ATOM 602 O O . HIS A 1 83 ? -1.831 2.284 7.810 1.00 94.62 83 HIS A O 1
ATOM 608 N N . GLN A 1 84 ? -3.345 3.013 6.307 1.00 90.62 84 GLN A N 1
ATOM 609 C CA . GLN A 1 84 ? -2.885 2.189 5.201 1.00 90.62 84 GLN A CA 1
ATOM 610 C C . GLN A 1 84 ? -2.409 3.110 4.080 1.00 90.62 84 GLN A C 1
ATOM 612 O O . GLN A 1 84 ? -3.166 3.941 3.588 1.00 90.62 84 GLN A O 1
ATOM 617 N N . SER A 1 85 ? -1.138 2.981 3.705 1.00 92.31 85 SER A N 1
ATOM 618 C CA . SER A 1 85 ? -0.550 3.724 2.593 1.00 92.31 85 SER A CA 1
ATOM 619 C C . SER A 1 85 ? 0.048 2.748 1.592 1.00 92.31 85 SER A C 1
ATOM 621 O O . SER A 1 85 ? 0.638 1.732 1.966 1.00 92.31 85 SER A O 1
ATOM 623 N N . ALA A 1 86 ? -0.157 3.038 0.315 1.00 88.62 86 ALA A N 1
ATOM 624 C CA . ALA A 1 86 ? 0.326 2.274 -0.820 1.00 88.62 86 ALA A CA 1
ATOM 625 C C . ALA A 1 86 ? 0.931 3.243 -1.821 1.00 88.62 86 ALA A C 1
ATOM 627 O O . ALA A 1 86 ? 0.321 4.266 -2.127 1.00 88.62 86 ALA A O 1
ATOM 628 N N . ASN A 1 87 ? 2.090 2.900 -2.373 1.00 90.12 87 ASN A N 1
ATOM 629 C CA . ASN A 1 87 ? 2.677 3.667 -3.458 1.00 90.12 87 ASN A CA 1
ATOM 630 C C . ASN A 1 87 ? 3.058 2.733 -4.603 1.00 90.12 87 ASN A C 1
ATOM 632 O O . ASN A 1 87 ? 3.741 1.731 -4.388 1.00 90.12 87 ASN A O 1
ATOM 636 N N . ASN A 1 88 ? 2.572 3.071 -5.797 1.00 83.31 88 ASN A N 1
ATOM 637 C CA . ASN A 1 88 ? 2.931 2.434 -7.049 1.00 83.31 88 ASN A CA 1
ATOM 638 C C . ASN A 1 88 ? 3.578 3.489 -7.929 1.00 83.31 88 ASN A C 1
ATOM 640 O O . ASN A 1 88 ? 2.908 4.440 -8.331 1.00 83.31 88 ASN A O 1
ATOM 644 N N . SER A 1 89 ? 4.866 3.338 -8.205 1.00 84.50 89 SER A N 1
ATOM 645 C CA . SER A 1 89 ? 5.587 4.277 -9.056 1.00 84.50 89 SER A CA 1
ATOM 646 C C . SER A 1 89 ? 6.384 3.519 -10.103 1.00 84.50 89 SER A C 1
ATOM 648 O O . SER A 1 89 ? 7.213 2.673 -9.760 1.00 84.50 89 SER A O 1
ATOM 650 N N . ILE A 1 90 ? 6.145 3.834 -11.378 1.00 80.12 90 ILE A N 1
ATOM 651 C CA . ILE A 1 90 ? 7.027 3.474 -12.492 1.00 80.12 90 ILE A CA 1
ATOM 652 C C . ILE A 1 90 ? 7.883 4.704 -12.771 1.00 80.12 90 ILE A C 1
ATOM 654 O O . ILE A 1 90 ? 7.385 5.695 -13.300 1.00 80.12 90 ILE A O 1
ATOM 658 N N . THR A 1 91 ? 9.166 4.639 -12.433 1.00 80.88 91 THR A N 1
ATOM 659 C CA . THR A 1 91 ? 10.126 5.673 -12.825 1.00 80.88 91 THR A CA 1
ATOM 660 C C . THR A 1 91 ? 10.901 5.174 -14.034 1.00 80.88 91 THR A C 1
ATOM 662 O O . THR A 1 91 ? 11.600 4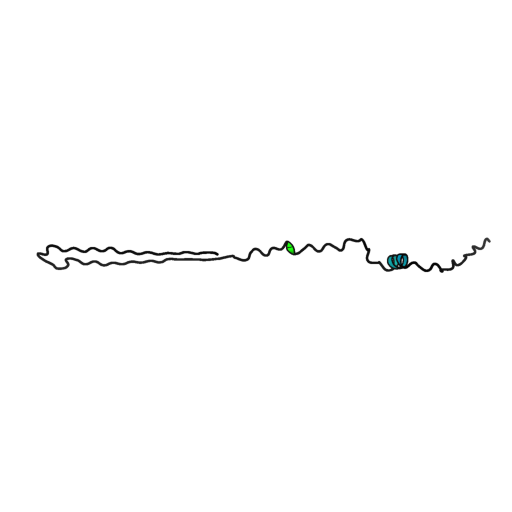.166 -13.946 1.00 80.88 91 THR A O 1
ATOM 665 N N . LEU A 1 92 ? 10.760 5.872 -15.160 1.00 73.38 92 LEU A N 1
ATOM 666 C CA . LEU A 1 92 ? 11.579 5.671 -16.352 1.00 73.38 92 LEU A CA 1
ATOM 667 C C .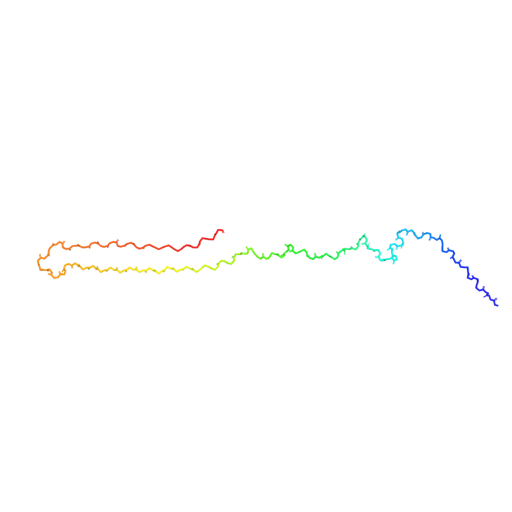 LEU A 1 92 ? 12.689 6.728 -16.312 1.00 73.38 92 LEU A C 1
ATOM 669 O O . LEU A 1 92 ? 12.373 7.919 -16.292 1.00 73.38 92 LEU A O 1
ATOM 673 N N . ILE A 1 93 ? 13.949 6.297 -16.223 1.00 68.44 93 ILE A N 1
ATOM 674 C CA . ILE A 1 93 ? 15.139 7.159 -16.340 1.00 68.44 93 ILE A CA 1
ATOM 675 C C . ILE A 1 93 ? 15.785 6.992 -17.708 1.00 68.44 93 ILE A C 1
ATOM 677 O O . ILE A 1 93 ? 15.775 5.847 -18.215 1.00 68.44 93 ILE A O 1
#

pLDDT: mean 73.61, std 14.34, range [44.03, 95.19]